Protein AF-A0A6V8D2R4-F1 (afdb_monomer_lite)

Secondary structure (DSSP, 8-state):
-BTTEEEEE--SSEEEEEEEE-SSTTS-EEEEEEEEEBEEEEEEEEETTEEEEEEE--S-TTT--S--TT-EEEEEEE--

Radius of gyration: 13.35 Å; chains: 1; bounding box: 35×22×32 Å

pLDDT: mean 80.29, std 7.59, range [56.88, 90.38]

Structure (mmCIF, N/CA/C/O backbone):
data_AF-A0A6V8D2R4-F1
#
_entry.id   AF-A0A6V8D2R4-F1
#
loop_
_atom_site.group_PDB
_atom_site.id
_atom_site.type_symbol
_atom_site.label_atom_id
_atom_site.label_alt_id
_atom_site.label_comp_id
_atom_site.label_asym_id
_atom_site.label_entity_id
_atom_site.label_seq_id
_atom_site.pdbx_PDB_ins_code
_atom_site.Cartn_x
_atom_site.Cartn_y
_atom_site.Cartn_z
_atom_site.occupancy
_atom_site.B_iso_or_equiv
_atom_site.auth_seq_id
_atom_site.auth_comp_id
_atom_site.auth_asym_id
_atom_site.auth_atom_id
_atom_site.pdbx_PDB_model_num
ATOM 1 N N . PHE A 1 1 ? -9.524 -1.945 3.047 1.00 56.88 1 PHE A N 1
ATOM 2 C CA . PHE A 1 1 ? -10.076 -1.712 4.389 1.00 56.88 1 PHE A CA 1
ATOM 3 C C . PHE A 1 1 ? -9.835 -2.958 5.196 1.00 56.88 1 PHE A C 1
ATOM 5 O O . PHE A 1 1 ? -10.309 -4.019 4.799 1.00 56.88 1 PHE A O 1
ATOM 12 N N . VAL A 1 2 ? -9.034 -2.845 6.243 1.00 62.44 2 VAL A N 1
ATOM 13 C CA . VAL A 1 2 ? -8.918 -3.900 7.248 1.00 62.44 2 VAL A CA 1
ATOM 14 C C . VAL A 1 2 ? -9.227 -3.231 8.564 1.00 62.44 2 VAL A C 1
ATOM 16 O O . VAL A 1 2 ? -8.483 -2.350 8.981 1.00 62.44 2 VAL A O 1
ATOM 19 N N . GLU A 1 3 ? -10.382 -3.595 9.121 1.00 74.62 3 GLU A N 1
ATOM 20 C CA . GLU A 1 3 ? -10.943 -2.982 10.326 1.00 74.62 3 GLU A CA 1
ATOM 21 C C . GLU A 1 3 ? -10.955 -1.447 10.204 1.00 74.62 3 GLU A C 1
ATOM 23 O O . GLU A 1 3 ? -11.555 -0.910 9.269 1.00 74.62 3 GLU A O 1
ATOM 28 N N . ASP A 1 4 ? -10.222 -0.773 11.085 1.00 80.06 4 ASP A N 1
ATOM 29 C CA . ASP A 1 4 ? -10.140 0.678 11.207 1.00 80.06 4 ASP A CA 1
ATOM 30 C C . ASP A 1 4 ? -8.975 1.279 10.400 1.00 80.06 4 ASP A C 1
ATOM 32 O O . ASP A 1 4 ? -8.526 2.382 10.683 1.00 80.06 4 ASP A O 1
ATOM 36 N N . ARG A 1 5 ? -8.428 0.575 9.396 1.00 80.81 5 ARG A N 1
ATOM 37 C CA . ARG A 1 5 ? -7.295 1.068 8.588 1.00 80.81 5 ARG A CA 1
ATOM 38 C C . ARG A 1 5 ? -7.625 1.172 7.102 1.00 80.81 5 ARG A C 1
ATOM 40 O O . ARG A 1 5 ? -8.118 0.226 6.463 1.00 80.81 5 ARG A O 1
ATOM 47 N N . ALA A 1 6 ? -7.275 2.320 6.524 1.00 81.75 6 ALA A N 1
ATOM 48 C CA . ALA A 1 6 ? -7.228 2.532 5.084 1.00 81.75 6 ALA A CA 1
ATOM 49 C C . ALA A 1 6 ? -5.783 2.622 4.587 1.00 81.75 6 ALA A C 1
ATOM 51 O O . ALA A 1 6 ? -4.924 3.238 5.211 1.00 81.75 6 ALA A O 1
ATOM 52 N N . TYR A 1 7 ? -5.550 2.017 3.425 1.00 79.94 7 TYR A N 1
ATOM 53 C CA . TYR A 1 7 ? -4.287 2.077 2.702 1.00 79.94 7 TYR A CA 1
ATOM 54 C C . TYR A 1 7 ? -4.563 2.715 1.351 1.00 79.94 7 TYR A C 1
ATOM 56 O O . TYR A 1 7 ? -5.446 2.249 0.626 1.00 79.94 7 TYR A O 1
ATOM 64 N N . ILE A 1 8 ? -3.850 3.792 1.045 1.00 80.38 8 ILE A N 1
ATOM 65 C CA . ILE A 1 8 ? -4.014 4.542 -0.199 1.00 80.38 8 ILE A CA 1
ATOM 66 C C . ILE A 1 8 ? -2.668 4.582 -0.902 1.00 80.38 8 ILE A C 1
ATOM 68 O O . ILE A 1 8 ? -1.643 4.831 -0.276 1.00 80.38 8 ILE A O 1
ATOM 72 N N . VAL A 1 9 ? -2.697 4.352 -2.206 1.00 73.69 9 VAL A N 1
ATOM 73 C CA . VAL A 1 9 ? -1.588 4.625 -3.117 1.00 73.69 9 VAL A CA 1
ATOM 74 C C . VAL A 1 9 ? -2.086 5.607 -4.166 1.00 73.69 9 VAL A C 1
ATOM 76 O O . VAL A 1 9 ? -3.270 5.598 -4.519 1.00 73.69 9 VAL A O 1
ATOM 79 N N . THR A 1 10 ? -1.207 6.485 -4.632 1.00 70.38 10 THR A N 1
ATOM 80 C CA . THR A 1 10 ? -1.451 7.225 -5.876 1.00 70.38 10 TH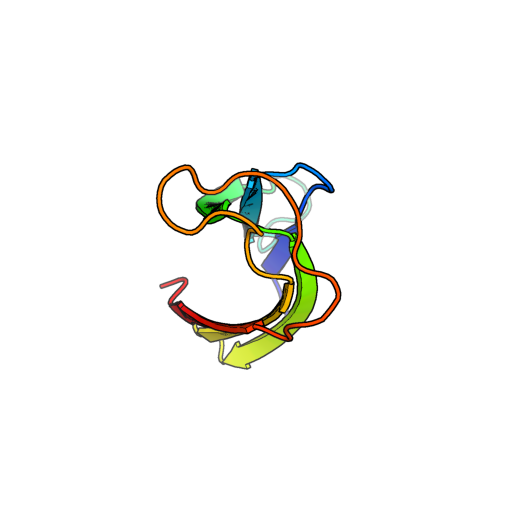R A CA 1
ATOM 81 C C . THR A 1 10 ? -0.917 6.418 -7.053 1.00 70.38 10 THR A C 1
ATOM 83 O O . THR A 1 10 ? -0.475 5.293 -6.880 1.00 70.38 10 THR A O 1
ATOM 86 N N . PHE A 1 11 ? -1.064 6.937 -8.268 1.00 62.72 11 PHE A N 1
ATOM 87 C CA . PHE A 1 11 ? -0.461 6.347 -9.460 1.00 62.72 11 PHE A CA 1
ATOM 88 C C . PHE A 1 11 ? 0.646 7.286 -9.942 1.00 62.72 11 PHE A C 1
ATOM 90 O O . PHE A 1 11 ? 0.551 7.892 -11.011 1.00 62.72 11 PHE A O 1
ATOM 97 N N . 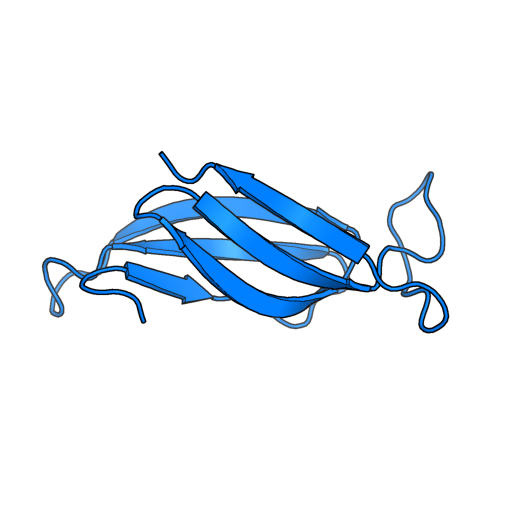GLU A 1 12 ? 1.643 7.494 -9.087 1.00 65.50 12 GLU A N 1
ATOM 98 C CA . GLU A 1 12 ? 2.823 8.302 -9.391 1.00 65.50 12 GLU A CA 1
ATOM 99 C C . GLU A 1 12 ? 4.019 7.363 -9.601 1.00 65.50 12 GLU A C 1
ATOM 101 O O . GLU A 1 12 ? 4.044 6.256 -9.082 1.00 65.50 12 GLU A O 1
ATOM 106 N N . ASN A 1 13 ? 5.041 7.766 -10.367 1.00 57.06 13 ASN A N 1
ATOM 107 C CA . ASN A 1 13 ? 6.231 6.912 -10.573 1.00 57.06 13 ASN A CA 1
ATOM 108 C C . ASN A 1 13 ? 6.970 6.581 -9.257 1.00 57.06 13 ASN A C 1
ATOM 110 O O . ASN A 1 13 ? 7.789 5.662 -9.200 1.00 57.06 13 ASN A O 1
ATOM 114 N N . MET A 1 14 ? 6.688 7.353 -8.212 1.00 63.03 14 MET A N 1
ATOM 115 C CA . MET A 1 14 ? 7.133 7.132 -6.852 1.00 63.03 14 MET A CA 1
ATOM 116 C C . MET A 1 14 ? 5.877 7.068 -5.995 1.00 63.03 14 MET A C 1
ATOM 118 O O . MET A 1 14 ? 5.355 8.112 -5.625 1.00 63.03 14 MET A O 1
ATOM 122 N N . ASP A 1 15 ? 5.379 5.866 -5.719 1.00 61.72 15 ASP A N 1
ATOM 123 C CA . ASP A 1 15 ? 4.172 5.695 -4.917 1.00 61.72 15 ASP A CA 1
ATOM 124 C C . ASP A 1 15 ? 4.443 6.081 -3.459 1.00 61.72 15 ASP A C 1
ATOM 126 O O . ASP A 1 15 ? 5.236 5.415 -2.778 1.00 61.72 15 ASP A O 1
ATOM 130 N N . PRO A 1 16 ? 3.755 7.098 -2.919 1.00 65.94 16 PRO A N 1
ATOM 131 C CA . PRO A 1 16 ? 3.498 7.159 -1.497 1.00 65.94 16 PRO A CA 1
ATOM 132 C C . PRO A 1 16 ? 2.386 6.1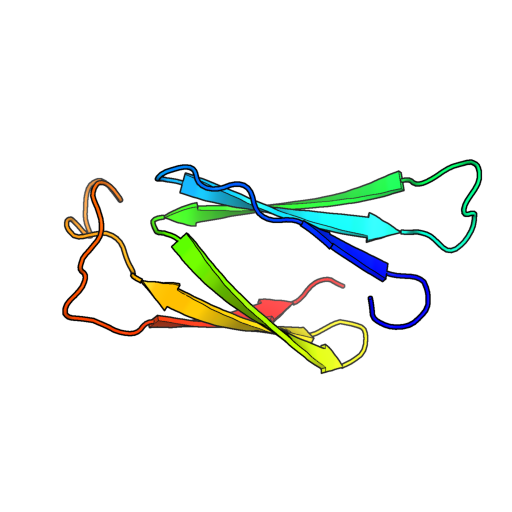61 -1.143 1.00 65.94 16 PRO A C 1
ATOM 134 O O . PRO A 1 16 ? 1.219 6.321 -1.501 1.00 65.94 16 PRO A O 1
ATOM 137 N N . LEU A 1 17 ? 2.751 5.111 -0.414 1.00 79.25 17 LEU A N 1
ATOM 138 C CA . LEU A 1 17 ? 1.808 4.285 0.327 1.00 79.25 17 LEU A CA 1
ATOM 139 C C . LEU A 1 17 ? 1.455 5.018 1.625 1.00 79.25 17 LEU A C 1
ATOM 141 O O . LEU A 1 17 ? 2.281 5.109 2.536 1.00 79.25 17 LEU A O 1
ATOM 145 N N . TRP A 1 18 ? 0.229 5.523 1.726 1.00 82.88 18 TRP A N 1
ATOM 146 C CA . TRP A 1 18 ? -0.292 6.107 2.959 1.00 82.88 18 TRP A CA 1
ATOM 147 C C . TRP A 1 18 ? -1.062 5.078 3.771 1.00 82.88 18 TRP A C 1
ATOM 149 O O . TRP A 1 18 ? -1.903 4.348 3.240 1.00 82.88 18 TRP A O 1
ATOM 159 N N . THR A 1 19 ? -0.818 5.085 5.079 1.00 83.81 19 THR A N 1
ATOM 160 C CA . THR A 1 19 ? -1.648 4.380 6.059 1.00 83.81 19 THR A CA 1
ATOM 161 C C . THR A 1 19 ? -2.458 5.405 6.840 1.00 83.81 19 THR A C 1
ATOM 163 O O . THR A 1 19 ? -1.898 6.352 7.392 1.00 83.81 19 THR A O 1
ATOM 166 N N . ILE A 1 20 ? -3.774 5.221 6.879 1.00 84.94 20 ILE A N 1
ATOM 167 C CA . ILE A 1 20 ? -4.724 6.119 7.536 1.00 84.94 20 ILE A CA 1
ATOM 168 C C . ILE A 1 20 ? -5.465 5.332 8.614 1.00 84.94 20 ILE A C 1
ATOM 170 O O . ILE A 1 20 ? -6.014 4.264 8.327 1.00 84.94 20 ILE A O 1
ATOM 174 N N . ASP A 1 21 ? -5.484 5.872 9.830 1.00 84.00 21 ASP A N 1
ATOM 175 C CA . ASP A 1 21 ? -6.349 5.406 10.909 1.00 84.00 21 ASP A CA 1
ATOM 176 C C . ASP A 1 21 ? -7.758 5.987 10.732 1.00 84.00 21 ASP A C 1
ATOM 178 O O . ASP A 1 21 ? -7.943 7.198 10.570 1.00 84.00 21 ASP A O 1
ATOM 182 N N . LEU A 1 22 ? -8.736 5.090 10.730 1.00 84.94 22 LEU A N 1
ATOM 183 C CA . LEU A 1 22 ? -10.167 5.326 10.580 1.00 84.94 22 LEU A CA 1
ATOM 184 C C . LEU A 1 22 ? -10.946 4.932 11.845 1.00 84.94 22 LEU A C 1
ATOM 186 O O . LEU A 1 22 ? -12.171 4.831 11.778 1.00 84.94 22 LEU A O 1
ATOM 190 N N . SER A 1 23 ? -10.265 4.725 12.980 1.00 85.50 23 SER A N 1
ATOM 191 C CA . SER A 1 23 ? -10.904 4.412 14.268 1.00 85.50 23 SER A CA 1
ATOM 192 C C . SER A 1 23 ? -11.971 5.443 14.668 1.00 85.50 23 SER A C 1
ATOM 194 O O . SER A 1 23 ? -13.006 5.086 15.232 1.00 85.50 23 SER A O 1
ATOM 196 N N . ASP A 1 24 ? -11.768 6.711 14.290 1.00 87.62 24 ASP A N 1
ATOM 197 C CA . ASP A 1 24 ? -12.804 7.740 14.214 1.00 87.62 24 ASP A CA 1
ATOM 198 C C . ASP A 1 24 ? -13.074 8.115 12.742 1.00 87.62 24 ASP A C 1
ATOM 200 O O . ASP A 1 24 ? -12.326 8.899 12.148 1.00 87.62 24 ASP A O 1
ATOM 204 N N . PRO A 1 25 ? -14.173 7.622 12.138 1.00 83.69 25 PRO A N 1
ATOM 205 C CA . PRO A 1 25 ? -14.524 7.934 10.753 1.00 83.69 25 PRO A CA 1
ATOM 206 C C . PRO A 1 25 ? -14.763 9.427 10.485 1.00 83.69 25 PRO A C 1
ATOM 208 O O . PRO A 1 25 ? -14.736 9.853 9.330 1.00 83.69 25 PRO A O 1
ATOM 211 N N . THR A 1 26 ? -15.036 10.223 11.525 1.00 90.38 26 THR A N 1
ATOM 212 C CA . THR A 1 26 ? -15.258 11.673 11.409 1.00 90.38 26 THR A CA 1
ATOM 213 C C . THR A 1 26 ? -13.972 12.485 11.537 1.00 90.38 26 THR A C 1
ATOM 215 O O . THR A 1 26 ? -13.959 13.662 11.170 1.00 90.38 26 THR A O 1
ATOM 218 N N . ASN A 1 27 ? -12.886 11.855 11.994 1.00 88.44 27 ASN A N 1
ATOM 219 C CA . ASN A 1 27 ? -11.577 12.471 12.159 1.00 88.44 27 ASN A CA 1
ATOM 220 C C . ASN A 1 27 ? -10.441 11.502 11.757 1.00 88.44 27 ASN A C 1
ATOM 222 O O . ASN A 1 27 ? -9.654 11.083 12.609 1.00 88.44 27 ASN A O 1
ATOM 226 N N . PRO A 1 28 ? -10.336 11.135 10.465 1.00 86.81 28 PRO A N 1
ATOM 227 C CA . PRO A 1 28 ? -9.290 10.236 9.990 1.00 86.81 28 PRO A CA 1
ATOM 228 C C . PRO A 1 28 ? -7.900 10.866 10.150 1.00 86.81 28 PRO A C 1
ATOM 230 O O . PRO A 1 28 ? -7.707 12.046 9.842 1.00 86.81 28 PRO A O 1
ATOM 233 N N . THR A 1 29 ? -6.909 10.077 10.576 1.00 86.56 29 THR A N 1
ATOM 234 C CA . THR A 1 29 ? -5.530 10.561 10.770 1.00 86.56 29 THR A CA 1
ATOM 235 C C . THR A 1 29 ? -4.520 9.776 9.942 1.00 86.56 29 THR A C 1
ATOM 237 O O . THR A 1 29 ? -4.602 8.558 9.808 1.00 86.56 29 THR A O 1
ATOM 240 N N . VAL A 1 30 ? -3.554 10.479 9.340 1.00 86.12 30 VAL A N 1
ATOM 241 C CA . VAL A 1 30 ? -2.468 9.835 8.590 1.00 86.12 30 VAL A CA 1
ATOM 242 C C . VAL A 1 30 ? -1.454 9.295 9.591 1.00 86.12 30 VAL A C 1
ATOM 244 O O . VAL A 1 30 ? -0.806 10.065 10.297 1.00 86.12 30 VAL A O 1
ATOM 247 N N . MET A 1 31 ? -1.316 7.973 9.634 1.00 80.44 31 MET A N 1
ATOM 248 C CA . MET A 1 31 ? -0.387 7.273 10.522 1.00 80.44 31 MET A CA 1
ATOM 249 C C . MET A 1 31 ? 1.036 7.272 9.967 1.00 80.44 31 MET A C 1
ATOM 251 O O . MET A 1 31 ? 2.002 7.285 10.723 1.00 80.44 31 MET A O 1
ATOM 255 N N . GLY A 1 32 ? 1.171 7.269 8.640 1.00 76.50 32 GLY A N 1
ATOM 256 C CA . GLY A 1 32 ? 2.471 7.270 7.989 1.00 76.50 32 GLY A CA 1
ATOM 257 C C . GLY A 1 32 ? 2.383 7.291 6.472 1.00 76.50 32 GLY A C 1
ATOM 258 O O . GLY A 1 32 ? 1.338 7.022 5.874 1.00 76.50 32 GLY A O 1
ATOM 259 N N . GLU A 1 33 ? 3.522 7.604 5.868 1.00 76.56 33 GLU A N 1
ATOM 260 C CA . GLU A 1 33 ? 3.753 7.603 4.431 1.00 76.56 33 GLU A CA 1
ATOM 261 C C . GLU A 1 33 ? 5.025 6.807 4.154 1.00 76.56 33 GLU A C 1
ATOM 263 O O . GLU A 1 33 ? 6.056 7.024 4.796 1.00 76.56 33 GLU A O 1
ATOM 268 N N . LEU A 1 34 ? 4.962 5.908 3.180 1.00 73.94 34 LEU A N 1
ATOM 269 C CA . LEU A 1 34 ? 6.122 5.184 2.694 1.00 73.94 34 LEU A CA 1
ATOM 270 C C . LEU A 1 34 ? 6.275 5.423 1.196 1.00 73.94 34 LEU A C 1
ATOM 272 O O . LEU A 1 34 ? 5.442 4.984 0.411 1.00 73.94 34 LEU A O 1
ATOM 276 N N . LYS A 1 35 ? 7.354 6.105 0.808 1.00 71.25 35 LYS A N 1
ATOM 277 C CA . LYS A 1 35 ? 7.683 6.372 -0.596 1.00 71.25 35 LYS A CA 1
ATOM 278 C C . LYS A 1 35 ? 8.544 5.251 -1.149 1.00 71.25 35 LYS A C 1
ATOM 280 O O . LYS A 1 35 ? 9.656 5.039 -0.659 1.00 71.25 35 LYS A O 1
ATOM 285 N N . ILE A 1 36 ? 8.049 4.546 -2.159 1.00 73.12 36 ILE A N 1
ATOM 286 C CA . ILE A 1 36 ? 8.786 3.455 -2.805 1.00 73.12 36 ILE A CA 1
ATOM 287 C C . ILE A 1 36 ? 8.859 3.732 -4.310 1.00 73.12 36 ILE A C 1
ATOM 289 O O . ILE A 1 36 ? 7.834 4.028 -4.917 1.00 73.12 36 ILE A O 1
ATOM 293 N N . PRO A 1 37 ? 10.043 3.608 -4.935 1.00 73.75 37 PRO A N 1
ATOM 294 C CA . PRO A 1 37 ? 10.162 3.642 -6.388 1.00 73.75 37 PRO A CA 1
ATOM 295 C C . PRO A 1 37 ? 9.374 2.503 -7.046 1.00 73.75 37 PRO A C 1
ATOM 297 O O . PRO A 1 37 ? 9.522 1.335 -6.650 1.00 73.75 37 PRO A O 1
ATOM 300 N N . GLY A 1 38 ? 8.598 2.836 -8.077 1.00 77.69 38 GLY A N 1
ATOM 301 C CA . GLY A 1 38 ? 7.687 1.917 -8.756 1.00 77.69 38 GLY A CA 1
ATOM 302 C C . GLY A 1 38 ? 6.229 2.104 -8.331 1.00 77.69 38 GLY A C 1
ATOM 303 O O . GLY A 1 38 ? 5.905 3.028 -7.590 1.00 77.69 38 GLY A O 1
ATOM 304 N N . VAL A 1 39 ? 5.358 1.207 -8.804 1.00 78.38 39 VAL A N 1
ATOM 305 C CA . VAL A 1 39 ? 3.913 1.259 -8.522 1.00 78.38 39 VAL A CA 1
ATOM 306 C C . VAL A 1 39 ? 3.400 -0.025 -7.884 1.00 78.38 39 VAL A C 1
ATOM 308 O O . VAL A 1 39 ? 3.739 -1.131 -8.319 1.00 78.38 39 VAL A O 1
ATOM 311 N N . SER A 1 40 ? 2.538 0.105 -6.879 1.00 79.62 40 SER A N 1
ATOM 312 C CA . SER A 1 40 ? 1.812 -0.996 -6.248 1.00 79.62 40 SER A CA 1
ATOM 313 C C . SER A 1 40 ? 0.456 -1.186 -6.923 1.00 79.62 40 SER A C 1
ATOM 315 O O . SER A 1 40 ? -0.419 -0.330 -6.874 1.00 79.62 40 SER A O 1
ATOM 317 N N . THR A 1 41 ? 0.253 -2.353 -7.531 1.00 81.75 41 THR A N 1
ATOM 318 C CA . THR A 1 41 ? -1.013 -2.697 -8.207 1.00 81.75 41 THR A CA 1
ATOM 319 C C . THR A 1 41 ? -1.985 -3.453 -7.304 1.00 81.75 41 THR A C 1
ATOM 321 O O . THR A 1 41 ? -3.192 -3.449 -7.540 1.00 81.75 41 THR A O 1
ATOM 324 N N . TYR A 1 42 ? -1.469 -4.105 -6.261 1.00 83.19 42 TYR A N 1
ATOM 325 C CA . TYR A 1 42 ? -2.253 -4.867 -5.301 1.00 83.19 42 TYR A CA 1
ATOM 326 C C . TYR A 1 42 ? -1.650 -4.752 -3.905 1.00 83.19 42 TYR A C 1
ATOM 328 O O . TYR A 1 42 ? -0.430 -4.800 -3.736 1.00 83.19 42 TYR A O 1
ATOM 336 N N . ILE A 1 43 ? -2.519 -4.627 -2.905 1.00 85.25 43 ILE A N 1
ATOM 337 C CA . ILE A 1 43 ? -2.157 -4.516 -1.493 1.00 85.25 43 ILE A CA 1
ATOM 338 C C . ILE A 1 43 ? -2.973 -5.551 -0.727 1.00 85.25 43 ILE A C 1
ATOM 340 O O . ILE A 1 43 ? -4.201 -5.589 -0.829 1.00 85.25 43 ILE A O 1
ATOM 344 N N . HIS A 1 44 ? -2.284 -6.374 0.053 1.00 86.06 44 HIS A N 1
ATOM 345 C CA . HIS A 1 44 ? -2.873 -7.404 0.889 1.00 86.06 44 HIS A CA 1
ATOM 346 C C . HIS A 1 44 ? -2.355 -7.287 2.321 1.00 86.06 44 HIS A C 1
ATOM 348 O O . HIS A 1 44 ? -1.175 -7.539 2.573 1.00 86.06 44 HIS A O 1
ATOM 354 N N . PRO A 1 45 ? -3.211 -6.923 3.281 1.00 84.62 45 PRO A N 1
ATOM 355 C CA . PRO A 1 45 ? -2.827 -6.931 4.685 1.00 84.62 45 PRO A CA 1
ATOM 356 C C . PRO A 1 45 ? -2.689 -8.371 5.184 1.00 84.62 45 PRO A C 1
ATOM 358 O O . PRO A 1 45 ? -3.641 -9.145 5.129 1.00 84.62 45 PRO A O 1
ATOM 361 N N . LEU A 1 46 ? -1.491 -8.735 5.641 1.00 83.88 46 LEU A N 1
ATOM 362 C CA . LEU A 1 46 ? -1.195 -10.060 6.199 1.00 83.88 46 LEU A CA 1
ATOM 363 C C . LEU A 1 46 ? -1.462 -10.118 7.706 1.00 83.88 46 LEU A C 1
ATOM 365 O O . LEU A 1 46 ? -1.758 -11.181 8.247 1.00 83.88 46 LEU A O 1
ATOM 369 N N . SER A 1 47 ? -1.322 -8.981 8.383 1.00 82.56 47 SER A N 1
ATOM 370 C CA . SER A 1 47 ? -1.599 -8.801 9.807 1.00 82.56 47 SER A CA 1
ATOM 371 C C . SER A 1 47 ? -1.968 -7.337 10.070 1.00 82.56 47 SER A C 1
ATOM 373 O O . SER A 1 47 ? -1.920 -6.510 9.157 1.00 82.56 47 SER A O 1
ATOM 375 N N . ASN A 1 48 ? -2.270 -6.989 11.323 1.00 78.38 48 ASN A N 1
ATOM 376 C CA . ASN A 1 48 ? -2.569 -5.607 11.715 1.00 78.38 48 ASN A CA 1
ATOM 377 C C . ASN A 1 48 ? -1.426 -4.633 11.386 1.00 78.38 48 ASN A C 1
ATOM 379 O O . ASN A 1 48 ? -1.676 -3.454 11.141 1.00 78.38 48 ASN A O 1
ATOM 383 N N . ASN A 1 49 ? -0.185 -5.122 11.349 1.00 82.00 49 ASN A N 1
ATOM 384 C CA . ASN A 1 49 ? 1.015 -4.310 11.168 1.00 82.00 49 ASN A CA 1
ATOM 385 C C . ASN A 1 49 ? 1.819 -4.699 9.929 1.00 82.00 49 ASN A C 1
ATOM 387 O O . ASN A 1 49 ? 2.861 -4.113 9.689 1.00 82.00 49 ASN A O 1
ATOM 391 N N . THR A 1 50 ? 1.376 -5.669 9.130 1.00 84.38 50 THR A N 1
ATOM 392 C CA . THR A 1 50 ? 2.164 -6.149 7.990 1.00 84.38 50 THR A CA 1
ATOM 393 C C . THR A 1 50 ? 1.358 -6.118 6.706 1.00 84.38 50 THR A C 1
ATOM 395 O O . THR A 1 50 ? 0.286 -6.718 6.612 1.00 84.38 50 THR A O 1
ATOM 398 N N . LEU A 1 51 ? 1.920 -5.475 5.686 1.00 86.75 51 LEU A N 1
ATOM 399 C CA . LEU A 1 51 ? 1.358 -5.402 4.344 1.00 86.75 51 LEU A CA 1
ATOM 400 C C . LEU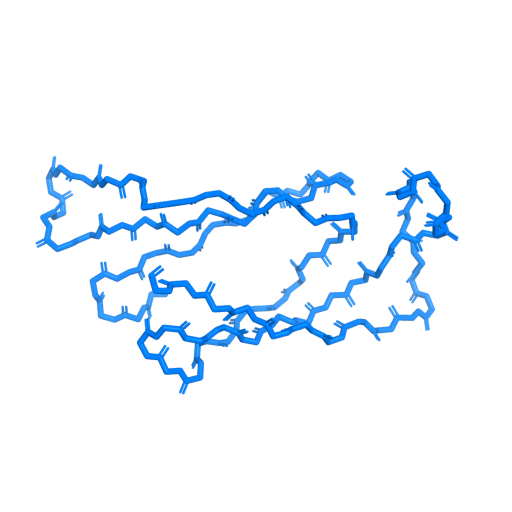 A 1 51 ? 2.233 -6.155 3.355 1.00 86.75 51 LEU A C 1
ATOM 402 O O . LEU A 1 51 ? 3.446 -5.969 3.323 1.00 86.75 51 LEU A O 1
ATOM 406 N N . LEU A 1 52 ? 1.599 -6.946 2.501 1.00 86.75 52 LEU A N 1
ATOM 407 C CA . LEU A 1 52 ? 2.186 -7.439 1.267 1.00 86.75 52 LEU A CA 1
ATOM 408 C C . LEU A 1 52 ? 1.707 -6.556 0.118 1.00 86.75 52 LEU A C 1
ATOM 410 O O . LEU A 1 52 ? 0.502 -6.379 -0.061 1.00 86.75 52 LEU A O 1
ATOM 414 N N . THR A 1 53 ? 2.627 -6.049 -0.693 1.00 86.75 53 THR A N 1
ATOM 415 C CA . THR A 1 53 ? 2.282 -5.403 -1.960 1.00 86.75 53 THR A CA 1
ATOM 416 C C . THR A 1 53 ? 2.833 -6.184 -3.138 1.00 86.75 53 THR A C 1
ATOM 418 O O . THR A 1 53 ? 3.889 -6.822 -3.060 1.00 86.75 53 THR A O 1
ATOM 421 N N . ILE A 1 54 ? 2.080 -6.144 -4.235 1.00 88.31 54 ILE A N 1
ATOM 422 C CA . ILE A 1 54 ? 2.473 -6.692 -5.528 1.00 88.31 54 ILE A CA 1
ATOM 423 C C . ILE A 1 54 ? 2.382 -5.566 -6.548 1.00 88.31 54 ILE A C 1
ATOM 425 O O . ILE A 1 54 ? 1.357 -4.885 -6.672 1.00 88.31 54 ILE A O 1
ATOM 429 N N . GLY A 1 55 ? 3.463 -5.364 -7.284 1.00 87.75 55 GLY A N 1
ATOM 430 C CA . GLY A 1 55 ? 3.564 -4.255 -8.211 1.00 87.75 55 GLY A CA 1
ATOM 431 C C . GLY A 1 55 ? 4.710 -4.403 -9.191 1.00 87.75 55 GLY A C 1
ATOM 432 O O . GLY A 1 55 ? 5.236 -5.498 -9.398 1.00 87.75 55 GLY A O 1
ATOM 433 N N . MET A 1 56 ? 5.089 -3.277 -9.776 1.00 87.62 56 MET A N 1
ATOM 434 C CA . MET A 1 56 ? 6.198 -3.166 -10.717 1.00 87.62 56 MET A CA 1
ATOM 435 C C . MET A 1 56 ? 7.284 -2.300 -10.092 1.00 87.62 56 MET A C 1
ATOM 437 O O . MET A 1 56 ? 6.998 -1.265 -9.487 1.00 87.62 56 MET A O 1
ATOM 441 N N . GLY A 1 57 ? 8.530 -2.756 -10.201 1.00 84.31 57 GLY A N 1
ATOM 442 C CA . GLY A 1 57 ? 9.692 -1.984 -9.770 1.00 84.31 57 GLY A CA 1
ATOM 443 C C . GLY A 1 57 ? 10.064 -0.895 -10.780 1.00 84.31 57 GLY A C 1
ATOM 444 O O . GLY A 1 57 ? 9.521 -0.869 -11.892 1.00 84.31 57 GLY A O 1
ATOM 445 N N . PRO A 1 58 ? 11.002 -0.010 -10.411 1.00 85.00 58 PRO A N 1
ATOM 446 C CA . PRO A 1 58 ? 11.517 0.969 -11.349 1.00 85.00 58 PRO A CA 1
ATOM 447 C C . PRO A 1 58 ? 12.305 0.283 -12.471 1.00 85.00 58 PRO A C 1
ATOM 449 O O . PRO A 1 58 ? 12.915 -0.767 -12.252 1.00 85.00 58 PRO A O 1
ATOM 452 N N . ALA A 1 59 ? 12.295 0.874 -13.666 1.00 85.81 59 ALA A N 1
ATOM 453 C CA . ALA A 1 59 ? 13.100 0.384 -14.789 1.00 85.81 59 ALA A CA 1
ATOM 454 C C . ALA A 1 59 ? 14.594 0.670 -14.583 1.00 85.81 59 ALA A C 1
ATOM 456 O O . ALA A 1 59 ? 15.446 -0.111 -15.006 1.00 85.81 59 ALA A O 1
ATOM 457 N N . ASP A 1 60 ? 14.897 1.772 -13.900 1.00 85.50 60 ASP A N 1
ATOM 458 C CA . ASP A 1 60 ? 16.238 2.137 -13.476 1.00 85.50 60 ASP A CA 1
ATOM 459 C C . ASP A 1 60 ? 16.357 2.007 -11.949 1.00 85.50 60 ASP A C 1
ATOM 461 O O . ASP A 1 60 ? 15.693 2.706 -11.185 1.00 85.50 60 ASP A O 1
ATOM 465 N N . LEU A 1 61 ? 17.210 1.086 -11.495 1.00 81.50 61 LEU A N 1
ATOM 466 C CA . LEU A 1 61 ? 17.436 0.828 -10.071 1.00 81.50 61 LEU A CA 1
ATOM 467 C C . LEU A 1 61 ? 18.303 1.897 -9.387 1.00 81.50 61 LEU A C 1
ATOM 469 O O . LEU A 1 61 ? 18.274 1.984 -8.160 1.00 81.50 61 LEU A O 1
ATOM 473 N N . GLU A 1 62 ? 19.085 2.671 -10.142 1.00 83.50 62 GLU A N 1
ATOM 474 C CA . GLU A 1 62 ? 19.949 3.726 -9.606 1.00 83.50 62 GLU A CA 1
ATOM 475 C C . GLU A 1 62 ? 19.149 5.010 -9.365 1.00 83.50 62 GLU A C 1
ATOM 477 O O . GLU A 1 62 ? 19.275 5.631 -8.308 1.00 83.50 62 GLU A O 1
ATOM 482 N N . THR A 1 63 ? 18.286 5.379 -10.315 1.00 81.38 63 THR A N 1
ATOM 483 C CA . THR A 1 63 ? 17.464 6.599 -10.227 1.00 81.38 63 THR A CA 1
ATOM 484 C C . THR A 1 63 ? 16.082 6.360 -9.618 1.00 81.38 63 THR A C 1
ATOM 486 O O . THR A 1 63 ? 15.483 7.286 -9.074 1.00 81.38 63 THR A O 1
ATOM 489 N N . GLY A 1 64 ? 15.575 5.124 -9.662 1.00 78.69 64 GLY A N 1
ATOM 490 C CA . GLY A 1 64 ? 14.219 4.792 -9.229 1.00 78.69 64 GLY A CA 1
ATOM 491 C C . GLY A 1 64 ? 13.134 5.225 -10.220 1.00 78.69 64 GLY A C 1
ATOM 492 O O . GLY A 1 64 ? 11.962 5.257 -9.849 1.00 78.69 64 GLY A O 1
ATOM 493 N N . GLU A 1 65 ? 13.504 5.569 -11.456 1.00 80.00 65 GLU A N 1
ATOM 494 C CA . GLU A 1 65 ? 12.581 6.073 -12.471 1.00 80.00 65 GLU A CA 1
ATOM 495 C C . GLU A 1 65 ? 12.097 4.998 -13.458 1.00 80.00 65 GLU A C 1
ATOM 497 O O . GLU A 1 65 ? 12.704 3.940 -13.664 1.00 80.00 65 GLU A O 1
ATOM 502 N N . GLY A 1 66 ? 10.969 5.309 -14.103 1.00 81.38 6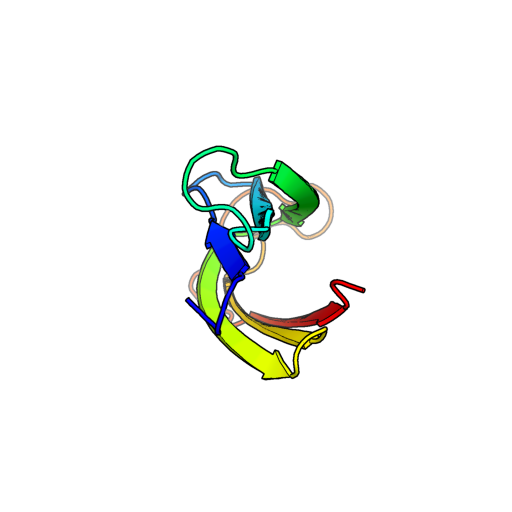6 GLY A N 1
ATOM 503 C CA . GLY A 1 66 ? 10.298 4.426 -15.052 1.00 81.38 66 GLY A CA 1
ATOM 504 C C . GLY A 1 66 ? 9.643 3.221 -14.381 1.00 81.38 66 GLY A C 1
ATOM 505 O O . GLY A 1 66 ? 9.734 3.033 -13.176 1.00 81.38 66 GLY A O 1
ATOM 506 N N . LEU A 1 67 ? 8.972 2.390 -15.176 1.00 81.12 67 LEU A N 1
ATOM 507 C CA . LEU A 1 67 ? 8.371 1.139 -14.716 1.00 81.12 67 LEU A CA 1
ATOM 508 C C . LEU A 1 67 ? 8.858 -0.006 -15.588 1.00 81.12 67 LEU A C 1
ATOM 510 O O . LEU A 1 67 ? 8.758 0.065 -16.817 1.00 81.12 67 LEU A O 1
ATOM 514 N N . ASP A 1 68 ? 9.351 -1.066 -14.954 1.00 84.44 68 ASP A N 1
ATOM 515 C CA . ASP A 1 68 ? 9.653 -2.311 -15.646 1.00 84.44 68 ASP A CA 1
ATOM 516 C C . ASP A 1 68 ? 8.429 -3.231 -15.643 1.00 84.44 68 ASP A C 1
ATOM 518 O O . ASP A 1 68 ? 8.169 -3.974 -14.696 1.00 84.44 68 ASP A O 1
ATOM 522 N N . TRP A 1 69 ? 7.688 -3.202 -16.749 1.00 80.12 69 TRP A N 1
ATOM 523 C CA . TRP A 1 69 ? 6.494 -4.023 -16.963 1.00 80.12 69 TRP A CA 1
ATOM 524 C C . TRP A 1 69 ? 6.793 -5.522 -17.104 1.00 80.12 69 TRP A C 1
ATOM 526 O O . TRP A 1 69 ? 5.864 -6.330 -17.127 1.00 80.12 69 TRP A O 1
ATOM 536 N N . SER A 1 70 ? 8.067 -5.907 -17.226 1.00 85.31 70 SER A N 1
ATOM 537 C CA . SER A 1 70 ? 8.481 -7.308 -17.322 1.00 85.31 70 SER A CA 1
ATOM 538 C C . SER A 1 70 ? 8.786 -7.945 -15.964 1.00 85.31 70 SER A C 1
ATOM 540 O O . SER A 1 70 ? 8.869 -9.172 -15.880 1.00 85.31 70 SER A O 1
ATOM 542 N N . ASN A 1 71 ? 8.898 -7.143 -14.900 1.00 81.75 71 ASN A N 1
ATOM 543 C CA . ASN A 1 71 ? 9.262 -7.613 -13.569 1.00 81.75 71 ASN A CA 1
ATOM 544 C C . ASN A 1 71 ? 8.149 -7.374 -12.545 1.00 81.75 71 ASN A C 1
ATOM 546 O O . ASN A 1 71 ? 7.691 -6.255 -12.319 1.00 81.75 71 ASN A O 1
ATOM 550 N N . VAL A 1 72 ? 7.760 -8.451 -11.859 1.00 87.56 72 VAL A N 1
ATOM 551 C CA . VAL A 1 72 ? 6.855 -8.384 -10.710 1.00 87.56 72 VAL A CA 1
ATOM 552 C C . VAL A 1 72 ? 7.684 -8.226 -9.443 1.00 87.56 72 VAL A C 1
ATOM 554 O O . VAL A 1 72 ? 8.549 -9.049 -9.143 1.00 87.56 72 VAL A O 1
ATOM 557 N N . ARG A 1 73 ? 7.384 -7.187 -8.666 1.00 86.81 73 ARG A N 1
ATOM 558 C CA . ARG A 1 73 ? 7.986 -6.940 -7.359 1.00 86.81 73 ARG A CA 1
ATOM 559 C C . ARG A 1 73 ? 7.001 -7.309 -6.259 1.00 86.81 73 ARG A C 1
ATOM 561 O O . ARG A 1 73 ? 5.883 -6.797 -6.224 1.00 86.81 73 ARG A O 1
ATOM 568 N N . LEU A 1 74 ? 7.447 -8.161 -5.340 1.00 89.31 74 LEU A N 1
ATOM 569 C CA . LEU A 1 74 ? 6.765 -8.421 -4.075 1.00 89.31 74 LEU A CA 1
ATOM 570 C C . LEU A 1 74 ? 7.496 -7.657 -2.977 1.00 89.31 74 LEU A C 1
ATOM 572 O O . LEU A 1 74 ? 8.720 -7.753 -2.873 1.00 89.31 74 LEU A O 1
ATOM 576 N N . SER A 1 75 ? 6.751 -6.912 -2.167 1.00 86.44 75 SER A N 1
ATOM 577 C CA . SER A 1 75 ? 7.317 -6.159 -1.046 1.00 86.44 75 SER A CA 1
ATOM 578 C C . SER A 1 75 ? 6.522 -6.413 0.223 1.00 86.44 75 SER A C 1
ATOM 580 O O . SER A 1 75 ? 5.297 -6.500 0.186 1.00 86.44 75 SER A O 1
ATOM 582 N N . LEU A 1 76 ? 7.231 -6.540 1.342 1.00 87.56 76 LEU A N 1
ATOM 583 C CA . LEU A 1 76 ? 6.644 -6.668 2.667 1.00 87.56 76 LEU A CA 1
ATOM 584 C C . LEU A 1 76 ? 6.941 -5.390 3.451 1.00 87.56 76 LEU A C 1
ATOM 586 O O . LEU A 1 76 ? 8.102 -4.989 3.535 1.00 87.56 76 LEU A O 1
ATOM 590 N N . PHE A 1 77 ? 5.912 -4.775 4.024 1.00 83.69 77 PHE A N 1
ATOM 591 C CA . PHE A 1 77 ? 6.039 -3.558 4.820 1.00 83.69 77 PHE A CA 1
ATOM 592 C C . PHE A 1 77 ? 5.534 -3.778 6.233 1.00 83.69 77 PHE A C 1
ATOM 594 O O . PHE A 1 77 ? 4.488 -4.397 6.427 1.00 83.69 77 PHE A O 1
ATOM 601 N N . ASP A 1 78 ? 6.277 -3.233 7.191 1.00 83.44 78 ASP A N 1
ATOM 602 C CA . ASP A 1 78 ? 5.838 -3.076 8.570 1.00 83.44 78 ASP A CA 1
ATOM 603 C C . ASP A 1 78 ? 5.242 -1.671 8.742 1.00 83.44 78 ASP A C 1
ATOM 605 O O . ASP A 1 78 ? 5.860 -0.679 8.353 1.00 83.44 78 ASP A O 1
ATOM 609 N N . VAL A 1 79 ? 4.017 -1.606 9.259 1.00 76.00 79 VAL A N 1
ATOM 61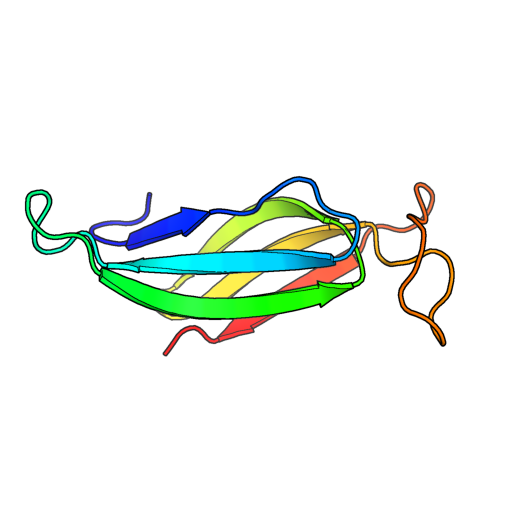0 C CA . VAL A 1 79 ? 3.227 -0.388 9.498 1.00 76.00 79 VAL A CA 1
ATOM 611 C C . VAL A 1 79 ? 2.843 -0.259 10.981 1.00 76.00 79 VAL A C 1
ATOM 613 O O . VAL A 1 79 ? 1.747 0.207 11.315 1.00 76.00 79 VAL A O 1
ATOM 616 N N . SER A 1 80 ? 3.702 -0.765 11.876 1.00 73.12 80 SER A N 1
ATOM 617 C CA . SER A 1 80 ? 3.652 -0.526 13.327 1.00 73.12 80 SER A CA 1
ATOM 618 C C . SER A 1 80 ? 3.883 0.924 13.715 1.00 73.12 80 SER A C 1
ATOM 620 O O . SER A 1 80 ? 4.836 1.518 13.167 1.00 73.12 80 SER A O 1
#

Foldseek 3Di:
DPVQWDWDWDPDQWTWTWIWGRVPVVDIDTLDTDTAGFDFPDWDDPDPFKIKTKGFWAPDPVVSHHTDPPDIDIDMGGSD

Sequence (80 aa):
FVEDRAYIVTFENMDPLWTIDLSDPTNPTVMGELKIPGVSTYIHPLSNNTLLTIGMGPADLETGEGLDWSNVRLSLFDVS